Protein 4IOH (pdb70)

B-factor: mean 91.81, std 22.94, range [39.61, 155.41]

CATH classification: 3.30.56.110

Organism: Thermosynechococcus vestitus (strain NIES-2133 / IAM M-273 / BP-1) (NCBI:txid197221)

Solvent-accessible surface area: 7466 Å² total

InterPro domains:
  IPR018714 Protein of unknown function DUF2237 [PF09996] (6-119)
  IPR018714 Protein of unknown function DUF2237 [PTHR37466] (4-123)

Sequence (117 aa):
TTNVLGTPLECCCQNPLTGFYRDGFCRTGAGDVGAHVVCAQTAEFLTFTRSRGNDLSTPVPAYQFPGLKPGDRWCLCASRWREALEAGVAPPVILEATHASALEYVSLEDLKAHALG

Secondary structure (DSSP, 8-state):
---TTSSPP---PPSSP-STTSSSS----SS-SS-EEEEE--HHHHHHHHHHT----S-BTTTTB----TT--EEEESHHHHHHHHTT-PPPB-GGGS-GGGGGTS-HHHHHHTS--

Foldseek 3Di:
DDDPVPDHDADPDDPPAEDPVSRNAQDDDDPDPLSLFWWFADPVLCVVLVVVVHNQQPADCPVYGHGDDGRHIYRGRLVSQVVCLVVVRHTATAVVRGDPCSCVVPNVVSNVVRHDD

Structure (mmCIF, N/CA/C/O backbone):
data_4IOH
#
_entry.id   4IOH
#
_cell.length_a   87.768
_cell.length_b   87.768
_cell.length_c   76.080
_cell.angle_alpha   90.000
_cell.angle_beta   90.000
_cell.angle_gamma   120.000
#
_symmetry.space_group_name_H-M   'P 61 2 2'
#
loop_
_entity.id
_entity.type
_entity.pdbx_description
1 polymer 'Tll1086 protein'
2 water water
#
loop_
_atom_site.group_PDB
_atom_site.id
_atom_site.type_symbol
_atom_site.label_atom_id
_atom_site.label_alt_id
_atom_site.label_comp_id
_atom_site.label_asym_id
_atom_site.label_entity_id
_atom_site.label_seq_id
_atom_site.pdbx_PDB_ins_code
_atom_site.Cartn_x
_atom_site.Cartn_y
_atom_site.Cartn_z
_atom_site.occupancy
_atom_site.B_iso_or_equiv
_atom_site.auth_seq_id
_atom_site.auth_comp_id
_atom_site.auth_asym_id
_atom_site.auth_atom_id
_atom_site.pdbx_PDB_model_num
ATOM 9 N N . THR A 1 3 ? -2.219 -6.114 1.261 1.00 106.37 3 THR A N 1
ATOM 10 C CA . THR A 1 3 ? -3.661 -6.196 1.014 1.00 102.68 3 THR A CA 1
ATOM 11 C C . THR A 1 3 ? -4.008 -7.547 0.361 1.00 100.45 3 THR A C 1
ATOM 12 O O . THR A 1 3 ? -3.406 -7.915 -0.661 1.00 107.89 3 THR A O 1
ATOM 16 N N . THR A 1 4 ? -4.959 -8.284 0.948 1.00 81.38 4 THR A N 1
ATOM 17 C CA . THR A 1 4 ? -5.218 -9.663 0.515 1.00 62.87 4 THR A CA 1
ATOM 18 C C . THR A 1 4 ? -6.204 -9.702 -0.666 1.00 65.82 4 THR A C 1
ATOM 19 O O . THR A 1 4 ? -7.175 -8.944 -0.684 1.00 68.11 4 THR A O 1
ATOM 31 N N . ASN A 1 6 ? -8.233 -11.296 -4.471 1.00 78.11 6 ASN A N 1
ATOM 32 C CA . ASN A 1 6 ? -9.059 -12.333 -5.097 1.00 65.39 6 ASN A CA 1
ATOM 33 C C . ASN A 1 6 ? -8.587 -12.685 -6.504 1.00 66.69 6 ASN A C 1
ATOM 34 O O . ASN A 1 6 ? -7.584 -12.165 -6.971 1.00 74.08 6 ASN A O 1
ATOM 39 N N . VAL A 1 7 ? -9.293 -13.586 -7.1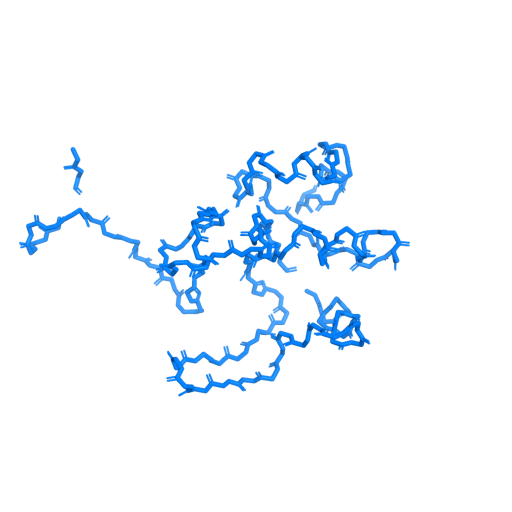75 1.00 72.89 7 VAL A N 1
ATOM 40 C CA . VAL A 1 7 ? -8.860 -14.027 -8.502 1.00 82.12 7 VAL A CA 1
ATOM 41 C C . VAL A 1 7 ? -8.763 -12.849 -9.476 1.00 90.34 7 VAL A C 1
ATOM 42 O O . VAL A 1 7 ? -7.866 -12.797 -10.323 1.00 100.41 7 VAL A O 1
ATOM 46 N N . LEU A 1 8 ? -9.662 -11.884 -9.299 1.00 93.05 8 LEU A N 1
ATOM 47 C CA . LEU A 1 8 ? -9.823 -10.767 -10.229 1.00 84.17 8 LEU A CA 1
ATOM 48 C C . LEU A 1 8 ? -8.724 -9.707 -10.113 1.00 92.29 8 LEU A C 1
ATOM 49 O O . LEU A 1 8 ? -8.524 -8.904 -11.029 1.00 108.61 8 LEU A O 1
ATOM 54 N N . GLY A 1 9 ? -8.014 -9.704 -8.991 1.00 85.46 9 GLY A N 1
ATOM 55 C CA . GLY A 1 9 ? -6.942 -8.753 -8.788 1.00 74.00 9 GLY A CA 1
ATOM 56 C C . GLY A 1 9 ? -7.346 -7.675 -7.797 1.00 79.32 9 GLY A C 1
ATOM 57 O O . GLY A 1 9 ? -6.565 -6.756 -7.535 1.00 87.96 9 GLY A O 1
ATOM 58 N N . THR A 1 10 ? -8.555 -7.786 -7.242 1.00 73.40 10 THR A N 1
ATOM 59 C CA . THR A 1 10 ? -9.057 -6.824 -6.258 1.00 73.30 10 THR A CA 1
ATOM 60 C C . THR A 1 10 ? -8.885 -7.346 -4.840 1.00 75.80 10 THR A C 1
ATOM 61 O O . THR A 1 10 ? -8.545 -8.524 -4.659 1.00 73.22 10 THR A O 1
ATOM 65 N N . PRO A 1 11 ? -9.085 -6.473 -3.825 1.00 76.74 11 PRO A N 1
ATOM 66 C CA . PRO A 1 11 ? -9.089 -7.003 -2.449 1.00 69.08 11 PRO A CA 1
ATOM 67 C C . PRO A 1 11 ? -10.223 -7.991 -2.232 1.00 69.93 11 PRO A C 1
ATOM 68 O O . PRO A 1 11 ? -11.359 -7.737 -2.611 1.00 60.56 11 PRO A O 1
ATOM 72 N N . LEU A 1 12 ? -9.873 -9.125 -1.638 1.00 74.09 12 LEU A N 1
ATOM 73 C CA . LEU A 1 12 ? -10.803 -10.182 -1.303 1.00 59.39 12 LEU A CA 1
ATOM 74 C C . LEU A 1 12 ? -11.997 -9.636 -0.526 1.00 56.18 12 LEU A C 1
ATOM 75 O O . LEU A 1 12 ? -11.835 -8.914 0.458 1.00 69.22 12 LEU A O 1
ATOM 80 N N . GLU A 1 13 ? -13.204 -9.975 -0.966 1.00 51.83 13 GLU A N 1
ATOM 81 C CA . GLU A 1 13 ? -14.378 -9.495 -0.255 1.00 50.45 13 GLU A CA 1
ATOM 82 C C . GLU A 1 13 ? -14.939 -10.556 0.679 1.00 58.65 13 GLU A C 1
ATOM 83 O O . GLU A 1 13 ? -14.401 -11.654 0.785 1.00 61.79 13 GLU A O 1
ATOM 89 N N . CYS A 1 14 ? -16.038 -10.219 1.346 1.00 65.69 14 CYS A N 1
ATOM 90 C CA . CYS A 1 14 ? -16.676 -11.159 2.243 1.00 55.69 14 CYS A CA 1
ATOM 91 C C . CYS A 1 14 ? -17.206 -12.350 1.461 1.00 58.53 14 CYS A C 1
ATOM 92 O O . CYS A 1 14 ? -17.637 -12.212 0.311 1.00 61.02 14 CYS A O 1
ATOM 95 N N . CYS A 1 15 ? -17.167 -13.530 2.059 1.00 59.67 15 CYS A N 1
ATOM 96 C CA . CYS A 1 15 ? -17.970 -14.599 1.514 1.00 69.51 15 CYS A CA 1
ATOM 97 C C . CYS A 1 15 ? -19.197 -14.606 2.404 1.00 71.58 15 CYS A C 1
ATOM 98 O O . CYS A 1 15 ? -19.363 -15.486 3.225 1.00 67.06 15 CYS A O 1
ATOM 101 N N . CYS A 1 16 ? -20.049 -13.601 2.238 1.00 72.40 16 CYS A N 1
ATOM 102 C CA . CYS A 1 16 ? -21.151 -13.352 3.157 1.00 66.01 16 CYS A CA 1
ATOM 103 C C . CYS A 1 16 ? -22.403 -14.079 2.745 1.00 72.34 16 CYS A C 1
ATOM 104 O O . CYS A 1 16 ? -22.561 -14.448 1.567 1.00 84.28 16 CYS A O 1
ATOM 107 N N . GLN A 1 17 ? -23.308 -14.265 3.708 1.00 72.01 17 GLN A N 1
ATOM 108 C CA . GLN A 1 17 ? -24.641 -14.765 3.390 1.00 79.29 17 GLN A CA 1
ATOM 109 C C . GLN A 1 17 ? -25.623 -13.627 3.131 1.00 79.90 17 GLN A C 1
ATOM 110 O O . GLN A 1 17 ? -25.489 -12.518 3.683 1.00 71.34 17 GLN A O 1
ATOM 116 N N . ASN A 1 18 ? -26.613 -13.899 2.288 1.00 96.81 18 ASN A N 1
ATOM 117 C CA . ASN A 1 18 ? -27.773 -13.017 2.217 1.00 100.54 18 ASN A CA 1
ATOM 118 C C . ASN A 1 18 ? -28.620 -13.203 3.462 1.00 93.05 18 ASN A C 1
ATOM 119 O O . ASN A 1 18 ? -28.966 -14.335 3.811 1.00 98.22 18 ASN A O 1
ATOM 124 N N . PRO A 1 19 ? -29.009 -12.098 4.112 1.00 87.90 19 PRO A N 1
ATOM 125 C CA . PRO A 1 19 ? -28.904 -10.695 3.683 1.00 83.60 19 PRO A CA 1
ATOM 126 C C . PRO A 1 19 ? -27.522 -10.083 3.918 1.00 77.84 19 PRO A C 1
ATOM 127 O O . PRO A 1 19 ? -26.857 -10.417 4.894 1.00 83.45 19 PRO A O 1
ATOM 131 N N . LEU A 1 20 ? -27.108 -9.182 3.031 1.00 81.84 20 LEU A N 1
ATOM 132 C CA . LEU A 1 20 ? -25.788 -8.584 3.116 1.00 64.02 20 LEU A CA 1
ATOM 133 C C . LEU A 1 20 ? -25.819 -7.337 3.969 1.00 56.93 20 LEU A C 1
ATOM 134 O O . LEU A 1 20 ? -26.768 -6.562 3.932 1.00 64.62 20 LEU A O 1
ATOM 139 N N . THR A 1 21 ? -24.762 -7.112 4.732 1.00 55.72 21 THR A N 1
ATOM 140 C CA . THR A 1 21 ? -24.872 -6.135 5.803 1.00 61.86 21 THR A CA 1
ATOM 141 C C . THR A 1 21 ? -23.947 -4.934 5.636 1.00 57.18 21 THR A C 1
ATOM 142 O O . THR A 1 21 ? -23.068 -4.911 4.783 1.00 51.70 21 THR A O 1
ATOM 146 N N . GLY A 1 22 ? -24.161 -3.941 6.483 1.00 61.16 22 GLY A N 1
ATOM 147 C CA . GLY A 1 22 ? -23.420 -2.709 6.427 1.00 46.85 22 GLY A CA 1
ATOM 148 C C . GLY A 1 22 ? -24.046 -1.758 5.415 1.00 60.25 22 GLY A C 1
ATOM 149 O O . GLY A 1 22 ? -24.506 -2.183 4.347 1.00 58.50 22 GLY A O 1
ATOM 150 N N . PHE A 1 23 ? -24.050 -0.471 5.767 1.00 52.00 23 PHE A N 1
ATOM 151 C CA . PHE A 1 23 ? -24.463 0.600 4.867 1.00 46.67 23 PHE A CA 1
ATOM 152 C C . PHE A 1 23 ? -23.755 0.575 3.486 1.00 61.21 23 PHE A C 1
ATOM 153 O O . PHE A 1 23 ? -24.302 1.099 2.511 1.00 67.02 23 PHE A O 1
ATOM 161 N N . TYR A 1 24 ? -22.553 -0.021 3.397 1.00 53.82 24 TYR A N 1
ATOM 162 C CA . TYR A 1 24 ? -21.769 -0.019 2.141 1.00 53.17 24 TYR A CA 1
ATOM 163 C C . TYR A 1 24 ? -21.667 -1.409 1.635 1.00 55.78 24 TYR A C 1
ATOM 164 O O . TYR A 1 24 ? -20.848 -1.720 0.759 1.00 59.28 24 TYR A O 1
ATOM 173 N N . ARG A 1 25 ? -22.505 -2.257 2.231 1.00 53.91 25 ARG A N 1
ATOM 174 C CA . ARG A 1 25 ? -22.723 -3.624 1.771 1.00 48.97 25 ARG A CA 1
ATOM 175 C C . ARG A 1 25 ? -21.421 -4.388 1.645 1.00 65.54 25 ARG A C 1
ATOM 176 O O . ARG A 1 25 ? -21.251 -5.220 0.761 1.00 59.85 25 ARG A O 1
ATOM 184 N N . ASP A 1 26 ? -20.507 -4.123 2.568 1.00 59.33 26 ASP A N 1
ATOM 185 C CA . ASP A 1 26 ? -19.284 -4.898 2.627 1.00 50.66 26 ASP A CA 1
ATOM 186 C C . ASP A 1 26 ? -19.299 -5.879 3.821 1.00 62.81 26 ASP A C 1
ATOM 187 O O . ASP A 1 26 ? -18.354 -6.665 4.013 1.00 52.17 26 ASP A O 1
ATOM 192 N N . GLY A 1 27 ? -20.365 -5.849 4.618 1.00 53.64 27 GLY A N 1
ATOM 193 C CA . GLY A 1 27 ? -20.465 -6.798 5.711 1.00 49.51 27 GLY A CA 1
ATOM 194 C C . GLY A 1 27 ? -20.148 -6.184 7.059 1.00 52.55 27 GLY A C 1
ATOM 195 O O . GLY A 1 27 ? -20.058 -6.873 8.056 1.00 50.40 27 GLY A O 1
ATOM 196 N N . PHE A 1 28 ? -19.986 -4.874 7.091 1.00 44.05 28 PHE A N 1
ATOM 197 C CA . PHE A 1 28 ? -19.433 -4.242 8.275 1.00 53.34 28 PHE A CA 1
ATOM 198 C C . PHE A 1 28 ? -20.231 -3.022 8.716 1.00 56.58 28 PHE A C 1
ATOM 199 O O . PHE A 1 28 ? -20.579 -2.162 7.921 1.00 58.82 28 PHE A O 1
ATOM 207 N N . CYS A 1 29 ? -20.481 -2.917 10.007 1.00 59.51 29 CYS A N 1
ATOM 208 C CA . CYS A 1 29 ? -21.186 -1.752 10.524 1.00 57.86 29 CYS A CA 1
ATOM 209 C C . CYS A 1 29 ? -20.257 -0.591 10.595 1.00 63.89 29 CYS A C 1
ATOM 210 O O . CYS A 1 29 ? -20.182 0.093 11.614 1.00 75.26 29 CYS A O 1
ATOM 213 N N . ARG A 1 30 ? -19.547 -0.348 9.508 1.00 62.62 30 ARG A N 1
ATOM 214 C CA . ARG A 1 30 ? -18.679 0.809 9.492 1.00 64.68 30 ARG A CA 1
ATOM 215 C C . ARG A 1 30 ? -19.469 1.962 8.940 1.00 71.20 30 ARG A C 1
ATOM 216 O O . ARG A 1 30 ? -20.461 1.786 8.220 1.00 78.54 30 ARG A O 1
ATOM 224 N N . THR A 1 31 ? -19.037 3.153 9.297 1.00 75.10 31 THR A N 1
ATOM 225 C CA . THR A 1 31 ? -19.760 4.321 8.884 1.00 75.14 31 THR A CA 1
ATOM 226 C C . THR A 1 31 ? -18.854 5.074 7.913 1.00 65.13 31 THR A C 1
ATOM 227 O O . THR A 1 31 ? -17.803 4.563 7.503 1.00 63.72 31 THR A O 1
ATOM 231 N N . GLY A 1 32 ? -19.273 6.263 7.508 1.00 62.04 32 GLY A N 1
ATOM 232 C CA . GLY A 1 32 ? -18.536 6.986 6.502 1.00 58.59 32 GLY A CA 1
ATOM 233 C C . GLY A 1 32 ? -19.309 8.190 6.033 1.00 78.16 32 GLY A C 1
ATOM 234 O O . GLY A 1 32 ? -20.115 8.748 6.784 1.00 78.94 32 GLY A O 1
ATOM 235 N N . ALA A 1 33 ? -19.069 8.575 4.782 1.00 80.46 33 ALA A N 1
ATOM 236 C CA . ALA A 1 33 ? -19.509 9.863 4.273 1.00 73.59 33 ALA A CA 1
ATOM 237 C C . ALA A 1 33 ? -20.983 9.892 3.929 1.00 76.76 33 ALA A C 1
ATOM 238 O O . ALA A 1 33 ? -21.714 10.763 4.395 1.00 91.47 33 ALA A O 1
ATOM 240 N N . GLY A 1 34 ? -21.414 8.967 3.088 1.00 78.44 34 GLY A N 1
ATOM 241 C CA . GLY A 1 34 ? -22.788 8.968 2.625 1.00 92.27 34 GLY A 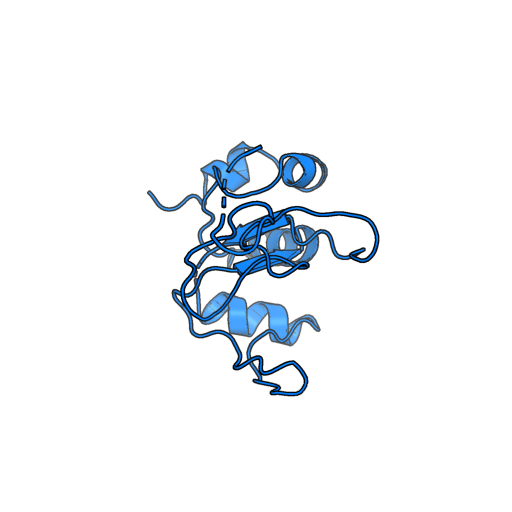CA 1
ATOM 242 C C . GLY A 1 34 ? -23.797 8.896 3.763 1.00 113.66 34 GLY A C 1
ATOM 243 O O . GLY A 1 34 ? -24.721 9.709 3.863 1.00 125.93 34 GLY A O 1
ATOM 244 N N . ASP A 1 35 ? -23.594 7.923 4.639 1.00 113.60 35 ASP A N 1
ATOM 245 C CA . ASP A 1 35 ? -24.459 7.705 5.777 1.00 106.50 35 ASP A CA 1
ATOM 246 C C . ASP A 1 35 ? -24.448 8.917 6.692 1.00 110.61 35 ASP A C 1
ATOM 247 O O . ASP A 1 35 ? -23.397 9.512 6.931 1.00 117.56 35 ASP A O 1
ATOM 252 N N . VAL A 1 36 ? -25.622 9.307 7.176 1.00 108.57 36 VAL A N 1
ATOM 253 C CA . VAL A 1 36 ? -25.674 10.286 8.248 1.00 105.21 36 VAL A CA 1
ATOM 254 C C . VAL A 1 36 ? -26.412 9.664 9.422 1.00 109.67 36 VAL A C 1
ATOM 255 O O . VAL A 1 36 ? -26.438 10.215 10.521 1.00 115.74 36 VAL A O 1
ATOM 259 N N . GLY A 1 37 ? -26.985 8.488 9.184 1.00 106.35 37 GLY A N 1
ATOM 260 C CA . GLY A 1 37 ? -27.697 7.765 10.221 1.00 105.65 37 GLY A CA 1
ATOM 261 C C . GLY A 1 37 ? -26.807 7.125 11.269 1.00 100.79 37 GLY A C 1
ATOM 262 O O . GLY A 1 37 ? -27.277 6.800 12.362 1.00 109.16 37 GLY A O 1
ATOM 263 N N . ALA A 1 38 ? -25.526 6.959 10.942 1.00 95.62 38 ALA A N 1
ATOM 264 C CA . ALA A 1 38 ? -24.581 6.202 11.778 1.00 92.03 38 ALA A CA 1
ATOM 265 C C . ALA A 1 38 ? -25.087 4.791 12.121 1.00 80.17 38 ALA A C 1
ATOM 266 O O . ALA A 1 38 ? -25.421 4.489 13.261 1.00 77.28 38 ALA A O 1
ATOM 268 N N . HIS A 1 39 ? -25.150 3.937 11.108 1.00 84.19 39 HIS A N 1
ATOM 269 C CA . HIS A 1 39 ? -25.502 2.541 11.279 1.00 68.23 39 HIS A CA 1
ATOM 270 C C . HIS A 1 39 ? -24.246 1.809 11.761 1.00 66.71 39 HIS A C 1
ATOM 271 O O . HIS A 1 39 ? -23.574 1.093 10.995 1.00 64.98 39 HIS A O 1
ATOM 278 N N . VAL A 1 40 ? -23.930 2.006 13.036 1.00 72.51 40 VAL A N 1
ATOM 279 C CA . VAL A 1 40 ? -22.721 1.454 13.623 1.00 73.75 40 VAL A CA 1
ATOM 280 C C . VAL A 1 40 ? -22.967 0.362 14.672 1.00 77.19 40 VAL A C 1
ATOM 281 O O . VAL A 1 40 ? -22.003 -0.102 15.286 1.00 68.14 40 VAL A O 1
ATOM 285 N N . VAL A 1 41 ? -24.226 -0.053 14.860 1.00 78.64 41 VAL A N 1
ATOM 286 C CA . VAL A 1 41 ? -24.578 -1.071 15.855 1.00 76.04 41 VAL A CA 1
ATOM 287 C C . VAL A 1 41 ? -24.963 -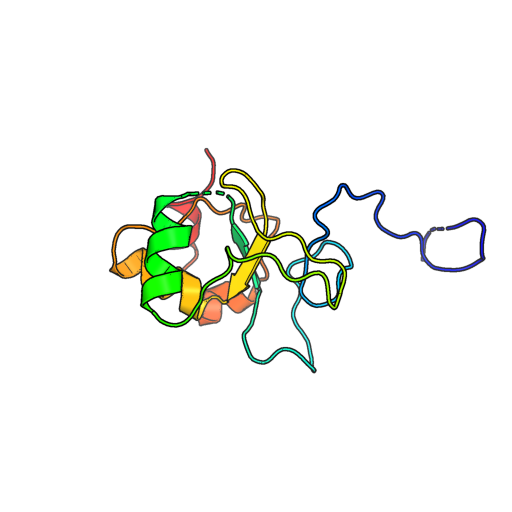2.414 15.234 1.00 68.34 41 VAL A C 1
ATOM 288 O O . VAL A 1 41 ? -26.043 -2.539 14.625 1.00 64.58 41 VAL A O 1
ATOM 292 N N . CYS A 1 42 ? -24.122 -3.436 15.403 1.00 64.39 42 CYS A N 1
ATOM 293 C CA . CYS A 1 42 ? -24.525 -4.759 14.900 1.00 72.59 42 CYS A CA 1
ATOM 294 C C . CYS A 1 42 ? -25.489 -5.489 15.851 1.00 80.67 42 CYS A C 1
ATOM 295 O O . CYS A 1 42 ? -25.074 -6.072 16.877 1.00 72.91 42 CYS A O 1
ATOM 298 N N . ALA A 1 43 ? -26.774 -5.466 15.508 1.00 79.06 43 ALA A N 1
ATOM 299 C CA . ALA A 1 43 ? -27.781 -6.055 16.381 1.00 76.64 43 ALA A CA 1
ATOM 300 C C . ALA A 1 43 ? -28.388 -7.276 15.734 1.00 72.98 43 ALA A C 1
ATOM 301 O O . ALA A 1 43 ? -28.256 -7.469 14.523 1.00 65.54 43 ALA A O 1
ATOM 303 N N . GLN A 1 44 ? -29.029 -8.116 16.543 1.00 82.61 44 GLN A N 1
ATOM 304 C CA . GLN A 1 44 ? -29.801 -9.228 16.008 1.00 83.00 44 GLN A CA 1
ATOM 305 C C . GLN A 1 44 ? -31.284 -8.873 16.076 1.00 86.25 44 GLN A C 1
ATOM 306 O O . GLN A 1 44 ? -31.784 -8.367 17.093 1.00 99.76 44 GLN A O 1
ATOM 320 N N . THR A 1 46 ? -35.066 -8.668 16.627 1.00 117.09 46 THR A N 1
ATOM 321 C CA . THR A 1 46 ? -36.202 -9.205 17.392 1.00 114.89 46 THR A CA 1
ATOM 322 C C . THR A 1 46 ? -37.504 -8.549 16.912 1.00 112.65 46 THR A C 1
ATOM 323 O O . THR A 1 46 ? -37.542 -7.339 16.660 1.00 105.84 46 THR A O 1
ATOM 327 N N . ALA A 1 47 ? -38.561 -9.354 16.789 1.00 116.11 47 ALA A N 1
ATOM 328 C CA . ALA A 1 47 ? -39.834 -8.899 16.222 1.00 111.22 47 ALA A CA 1
ATOM 329 C C . ALA A 1 47 ? -40.400 -7.696 16.949 1.00 109.14 47 ALA A C 1
ATOM 330 O O . ALA A 1 47 ? -41.059 -6.860 16.347 1.00 113.50 47 ALA A O 1
ATOM 332 N N . GLU A 1 48 ? -40.144 -7.616 18.246 1.00 103.10 48 GLU A N 1
ATOM 333 C CA . GLU A 1 48 ? -40.584 -6.476 19.041 1.00 113.30 48 GLU A CA 1
ATOM 334 C C . GLU A 1 48 ? -39.945 -5.174 18.561 1.00 117.10 48 GLU A C 1
ATOM 335 O O . GLU A 1 48 ? -40.634 -4.158 18.330 1.00 94.76 48 GLU A O 1
ATOM 341 N N . PHE A 1 49 ? -38.621 -5.218 18.412 1.00 110.99 49 PHE A N 1
ATOM 342 C CA . PHE A 1 49 ? -37.867 -4.069 17.940 1.00 106.51 49 PHE A CA 1
ATOM 343 C C . PHE A 1 49 ? -38.251 -3.696 16.516 1.00 105.01 49 PHE A C 1
ATOM 344 O O . PHE A 1 49 ? -38.325 -2.512 16.176 1.00 109.32 49 PHE A O 1
ATOM 352 N N . LEU A 1 50 ? -38.458 -4.709 15.680 1.00 95.22 50 LEU A N 1
ATOM 353 C CA . LEU A 1 50 ? -38.912 -4.482 14.321 1.00 90.58 50 LEU A CA 1
ATOM 354 C C . LEU A 1 50 ? -40.171 -3.639 14.393 1.00 104.00 50 LEU A C 1
ATOM 355 O O . LEU A 1 50 ? -40.321 -2.619 13.709 1.00 116.41 50 LEU A O 1
ATOM 360 N N . THR A 1 51 ? -41.051 -4.068 15.285 1.00 101.95 51 THR A N 1
ATOM 361 C CA . THR A 1 51 ? -42.331 -3.446 15.500 1.00 102.11 51 THR A CA 1
ATOM 362 C C . THR A 1 51 ? -42.154 -2.074 16.142 1.00 104.85 51 THR A C 1
ATOM 363 O O . THR A 1 51 ? -42.696 -1.082 15.643 1.00 99.80 51 THR A O 1
ATOM 367 N N . PHE A 1 52 ? -41.372 -2.012 17.218 1.00 98.65 52 PHE A N 1
ATOM 368 C CA . PHE A 1 52 ? -41.084 -0.738 17.892 1.00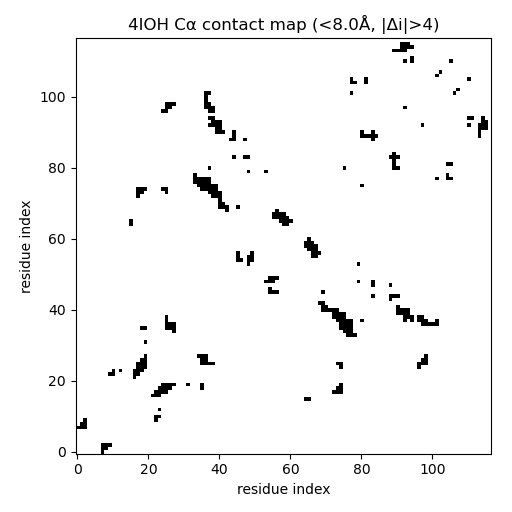 100.43 52 PHE A CA 1
ATOM 369 C C . PHE A 1 52 ? -40.552 0.401 16.967 1.00 110.28 52 PHE A C 1
ATOM 370 O O . PHE A 1 52 ? -41.142 1.480 16.915 1.00 118.14 52 PHE A O 1
ATOM 378 N N . THR A 1 53 ? -39.460 0.171 16.237 1.00 95.06 53 THR A N 1
ATOM 379 C CA . THR A 1 53 ? -38.889 1.226 15.374 1.00 96.61 53 THR A CA 1
ATOM 380 C C . THR A 1 53 ? -39.759 1.616 14.182 1.00 104.63 53 THR A C 1
ATOM 381 O O . THR A 1 53 ? -39.697 2.757 13.728 1.00 96.79 53 THR A O 1
ATOM 385 N N . ARG A 1 54 ? -40.534 0.670 13.658 1.00 108.68 54 ARG A N 1
ATOM 386 C CA . ARG A 1 54 ? -41.472 0.973 12.585 1.00 109.38 54 ARG A CA 1
ATOM 387 C C . ARG A 1 54 ? -42.393 2.119 13.019 1.00 113.47 54 ARG A C 1
ATOM 388 O O . ARG A 1 54 ? -42.608 3.087 12.276 1.00 97.40 54 ARG A O 1
ATOM 396 N N . SER A 1 55 ? -42.894 1.997 14.246 1.00 110.88 55 SER A N 1
ATOM 397 C CA . SER A 1 55 ? -43.767 2.979 14.864 1.00 123.60 55 SER A CA 1
ATOM 398 C C . SER A 1 55 ? -43.115 4.352 15.009 1.00 128.77 55 SER A C 1
ATOM 399 O O . SER A 1 55 ? -43.805 5.377 15.077 1.00 131.70 55 SER A O 1
ATOM 402 N N . ARG A 1 56 ? -41.789 4.369 15.083 1.00 115.67 56 ARG A N 1
ATOM 403 C CA . ARG A 1 56 ? -41.067 5.606 15.351 1.00 117.10 56 ARG A CA 1
ATOM 404 C C . ARG A 1 56 ? -40.725 6.330 14.053 1.00 116.36 56 ARG A C 1
ATOM 405 O O . ARG A 1 56 ? -40.309 7.488 14.076 1.00 120.87 56 ARG A O 1
ATOM 413 N N . GLY A 1 57 ? -40.919 5.646 12.926 1.00 118.00 57 GLY A N 1
ATOM 414 C CA . GLY A 1 57 ? -40.624 6.197 11.609 1.00 91.42 57 GLY A CA 1
ATOM 415 C C . GLY A 1 57 ? -39.514 5.435 10.895 1.00 105.67 57 GLY A C 1
ATOM 416 O O . GLY A 1 57 ? -38.935 5.924 9.917 1.00 100.42 57 GLY A O 1
ATOM 417 N N . ASN A 1 58 ? -39.249 4.220 11.375 1.00 102.87 58 ASN A N 1
ATOM 418 C CA . ASN A 1 58 ? -38.050 3.468 11.036 1.00 99.72 58 ASN A CA 1
ATOM 419 C C . ASN A 1 58 ? -38.404 2.007 10.712 1.00 103.05 58 ASN A C 1
ATOM 420 O O . ASN A 1 58 ? -37.859 1.071 11.305 1.00 104.08 58 ASN A O 1
ATOM 425 N N . ASP A 1 59 ? -39.334 1.814 9.779 1.00 101.30 59 ASP A N 1
ATOM 426 C CA . ASP A 1 59 ? -39.712 0.466 9.344 1.00 99.45 59 ASP A CA 1
ATOM 427 C C . ASP A 1 59 ? -38.576 -0.214 8.575 1.00 105.33 59 ASP A C 1
ATOM 428 O O . ASP A 1 59 ? -38.240 0.198 7.469 1.00 118.14 59 ASP A O 1
ATOM 433 N N . LEU A 1 60 ? -37.973 -1.242 9.170 1.00 102.81 60 LEU A N 1
ATOM 434 C CA . LEU A 1 60 ? -36.924 -2.022 8.493 1.00 98.22 60 LEU A CA 1
ATOM 435 C C . LEU A 1 60 ? -37.456 -3.383 8.067 1.00 97.76 60 LEU A C 1
ATOM 436 O O . LEU A 1 60 ? -36.695 -4.335 7.865 1.00 86.94 60 LEU A O 1
ATOM 441 N N . SER A 1 61 ? -38.774 -3.474 7.940 1.00 112.74 61 SER A N 1
ATOM 442 C CA . SER A 1 61 ? -39.425 -4.772 7.823 1.00 122.22 61 SER A CA 1
ATOM 443 C C . SER A 1 61 ? -39.960 -5.004 6.437 1.00 113.73 61 SER A C 1
ATOM 444 O O . SER A 1 61 ? -39.806 -6.096 5.876 1.00 97.81 61 SER A O 1
ATOM 447 N N . THR A 1 62 ? -40.577 -3.965 5.888 1.00 120.70 62 THR A N 1
ATOM 448 C CA . THR A 1 62 ? -41.189 -4.054 4.570 1.00 124.14 62 THR A CA 1
ATOM 449 C C . THR A 1 62 ? -40.115 -4.185 3.475 1.00 115.91 62 THR A C 1
ATOM 450 O O . THR A 1 62 ? -39.294 -3.275 3.284 1.00 93.38 62 THR A O 1
ATOM 454 N N . PRO A 1 63 ? -40.116 -5.327 2.758 1.00 120.93 63 PRO A N 1
ATOM 455 C CA . PRO A 1 63 ? -39.124 -5.609 1.716 1.00 114.19 63 PRO A CA 1
ATOM 456 C C . PRO A 1 63 ? -39.148 -4.516 0.662 1.00 109.15 63 PRO A C 1
ATOM 457 O O . PRO A 1 63 ? -40.109 -3.749 0.620 1.00 98.75 63 PRO A O 1
ATOM 461 N N . VAL A 1 64 ? -38.098 -4.430 -0.149 1.00 108.57 64 VAL A N 1
ATOM 462 C CA . VAL A 1 64 ? -38.056 -3.510 -1.283 1.00 118.94 64 VAL A CA 1
ATOM 463 C C . VAL A 1 64 ? -36.947 -3.911 -2.256 1.00 122.56 64 VAL A C 1
ATOM 464 O O . VAL A 1 64 ? -35.775 -3.579 -2.052 1.00 111.92 64 VAL A O 1
ATOM 468 N N . PRO A 1 65 ? -37.312 -4.658 -3.312 1.00 129.65 65 PRO A N 1
ATOM 469 C CA . PRO A 1 65 ? -36.272 -5.059 -4.264 1.00 131.27 65 PRO A CA 1
ATOM 470 C C . PRO A 1 65 ? -35.867 -3.981 -5.279 1.00 140.61 65 PRO A C 1
ATOM 471 O O . PRO A 1 65 ? -35.715 -4.301 -6.460 1.00 148.58 65 PRO A O 1
ATOM 475 N N . ALA A 1 66 ? -35.698 -2.736 -4.835 1.00 133.71 66 ALA A N 1
ATOM 476 C CA . ALA A 1 66 ? -35.091 -1.721 -5.693 1.00 113.41 66 ALA A CA 1
ATOM 477 C C . ALA A 1 66 ? -33.638 -2.120 -5.795 1.00 112.64 66 ALA A C 1
ATOM 478 O O . ALA A 1 66 ? -33.088 -2.287 -6.884 1.00 110.14 66 ALA A O 1
ATOM 480 N N . TYR A 1 67 ? -33.043 -2.292 -4.618 1.00 112.94 67 TYR A N 1
ATOM 481 C CA . TYR A 1 67 ? -31.680 -2.769 -4.437 1.00 108.64 67 TYR A CA 1
ATOM 482 C C . TYR A 1 67 ? -31.601 -4.292 -4.452 1.00 108.65 67 TYR A C 1
ATOM 483 O O . TYR A 1 67 ? -30.517 -4.862 -4.328 1.00 102.00 67 TYR A O 1
ATOM 492 N N . GLN A 1 68 ? -32.748 -4.944 -4.615 1.00 120.49 68 GLN A N 1
ATOM 493 C CA . GLN A 1 68 ? -32.920 -6.326 -4.174 1.00 123.96 68 GLN A CA 1
ATOM 494 C C . GLN A 1 68 ? -32.624 -6.402 -2.682 1.00 119.30 68 GLN A C 1
ATOM 495 O O . GLN A 1 68 ? -31.607 -6.944 -2.245 1.00 118.49 68 GLN A O 1
ATOM 501 N N . PHE A 1 69 ? -33.525 -5.824 -1.907 1.00 119.55 69 PHE A N 1
ATOM 502 C CA . PHE A 1 69 ? -33.449 -5.907 -0.473 1.00 114.85 69 PHE A CA 1
ATOM 503 C C . PHE A 1 69 ? -34.752 -6.480 0.078 1.00 115.97 69 PHE A C 1
ATOM 504 O O . PHE A 1 69 ? -35.697 -5.742 0.341 1.00 120.52 69 PHE A O 1
ATOM 512 N N . PRO A 1 70 ? -34.814 -7.810 0.228 1.00 117.92 70 PRO A N 1
ATOM 513 C CA . PRO A 1 70 ? -35.875 -8.408 1.046 1.00 119.36 70 PRO A CA 1
ATOM 514 C C . PRO A 1 70 ? -35.674 -7.910 2.476 1.00 112.89 70 PRO A C 1
ATOM 515 O O . PRO A 1 70 ? -34.528 -7.856 2.910 1.00 123.12 70 PRO A O 1
ATOM 519 N N . GLY A 1 71 ? -36.735 -7.523 3.178 1.00 100.53 71 GLY A N 1
ATOM 520 C CA . GLY A 1 71 ? -36.608 -6.948 4.510 1.00 86.50 71 GLY A CA 1
ATOM 521 C C . GLY A 1 71 ? -36.038 -7.903 5.548 1.00 97.27 71 GLY A C 1
ATOM 522 O O . GLY A 1 71 ? -35.499 -8.957 5.210 1.00 105.42 71 GLY A O 1
ATOM 523 N N . LEU A 1 72 ? -36.179 -7.556 6.823 1.00 101.05 72 LEU A N 1
ATOM 524 C CA . LEU A 1 72 ? -35.467 -8.283 7.873 1.00 108.48 72 LEU A CA 1
ATOM 525 C C . LEU A 1 72 ? -36.314 -9.183 8.768 1.00 122.06 72 LEU A C 1
ATOM 526 O O . LEU A 1 72 ? -37.150 -8.688 9.528 1.00 127.57 72 LEU A O 1
ATOM 531 N N . LYS A 1 73 ? -36.080 -10.495 8.698 1.00 127.22 73 LYS A N 1
ATOM 532 C CA . LYS A 1 73 ? -36.683 -11.424 9.659 1.00 123.53 73 LYS A CA 1
ATOM 533 C C . LYS A 1 73 ? -36.041 -11.192 11.031 1.00 115.95 73 LYS A C 1
ATOM 534 O O . LYS A 1 73 ? -34.895 -10.732 11.109 1.00 11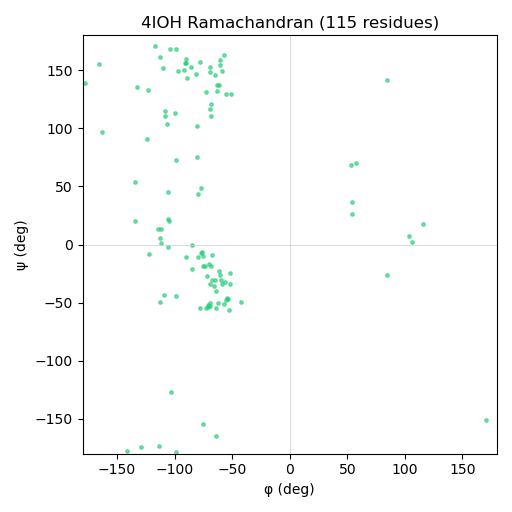0.76 73 LYS A O 1
ATOM 540 N N . PRO A 1 74 ? -36.777 -11.489 12.122 1.00 117.99 74 PRO A N 1
ATOM 541 C CA . PRO A 1 74 ? -36.074 -11.506 13.408 1.00 117.76 74 PRO A CA 1
ATOM 542 C C . PRO A 1 74 ? -34.953 -12.551 13.402 1.00 114.38 74 PRO A C 1
ATOM 543 O O . PRO A 1 74 ? -34.966 -13.479 12.570 1.00 120.20 74 PRO A O 1
ATOM 547 N N . GLY A 1 75 ? -33.984 -12.387 14.298 1.00 99.29 75 GLY A N 1
ATOM 548 C CA . GLY A 1 75 ? -32.847 -13.289 14.321 1.00 104.92 75 GLY A CA 1
ATOM 549 C C . GLY A 1 75 ? -31.743 -12.906 13.336 1.00 107.35 75 GLY A C 1
ATOM 550 O O . GLY A 1 75 ? -30.575 -13.241 13.543 1.00 96.99 75 GLY A O 1
ATOM 551 N N . ASP A 1 76 ? -32.109 -12.215 12.260 1.00 100.19 76 ASP A N 1
ATOM 552 C CA . ASP A 1 76 ? -31.129 -11.690 11.319 1.00 94.20 76 ASP A CA 1
ATOM 553 C C . ASP A 1 76 ? -30.311 -10.557 11.941 1.00 83.69 76 ASP A C 1
ATOM 554 O O . ASP A 1 76 ? -30.806 -9.834 12.800 1.00 88.30 76 ASP A O 1
ATOM 559 N N . ARG A 1 77 ? -29.047 -10.429 11.525 1.00 82.11 77 ARG A N 1
ATOM 560 C CA . ARG A 1 77 ? -28.151 -9.359 12.013 1.00 80.09 77 ARG A CA 1
ATOM 561 C C . ARG A 1 77 ? -28.252 -8.106 11.108 1.00 66.81 77 ARG A C 1
ATOM 562 O O . ARG A 1 77 ? -28.634 -8.201 9.921 1.00 64.53 77 ARG A O 1
ATOM 570 N N . TRP A 1 78 ? -27.917 -6.933 11.648 1.00 56.40 78 TRP A N 1
ATOM 571 C CA . TRP A 1 78 ? -28.051 -5.721 10.840 1.00 61.43 78 TRP A CA 1
ATOM 572 C C . TRP A 1 78 ? -27.328 -4.511 11.443 1.00 59.08 78 TRP A C 1
ATOM 573 O O . TRP A 1 78 ? -27.094 -4.426 12.679 1.00 61.63 78 TRP A O 1
ATOM 584 N N . CYS A 1 79 ? -26.967 -3.562 10.585 1.00 49.83 79 CYS A N 1
ATOM 585 C CA . CYS A 1 79 ? -26.331 -2.375 11.117 1.00 51.48 79 CYS A CA 1
ATOM 586 C C . CYS A 1 79 ? -27.359 -1.258 11.222 1.00 68.63 79 CYS A C 1
ATOM 587 O O . CYS A 1 79 ? -27.875 -0.759 10.219 1.00 77.64 79 CYS A O 1
ATOM 590 N N . LEU A 1 80 ? -27.654 -0.897 12.463 1.00 59.77 80 LEU A N 1
ATOM 591 C CA . LEU A 1 80 ? -28.741 -0.002 12.790 1.00 78.42 80 LEU A CA 1
ATOM 592 C C . LEU A 1 80 ? -28.166 1.297 13.261 1.00 85.29 80 LEU A C 1
ATOM 593 O O . LEU A 1 80 ? -27.077 1.314 13.841 1.00 81.75 80 LEU A O 1
ATOM 598 N N . CYS A 1 81 ? -28.904 2.385 13.065 1.00 86.65 81 CYS A N 1
ATOM 599 C CA . CYS A 1 81 ? -28.486 3.651 13.647 1.00 86.10 81 CYS A CA 1
ATOM 600 C C . CYS A 1 81 ? -28.397 3.497 15.153 1.00 78.68 81 CYS A C 1
ATOM 601 O O . CYS A 1 81 ? -29.099 2.682 15.767 1.00 79.99 81 CYS A O 1
ATOM 604 N N . ALA A 1 82 ? -27.485 4.263 15.731 1.00 71.93 82 ALA A N 1
ATOM 605 C CA . ALA A 1 82 ? -27.264 4.218 17.153 1.00 84.56 82 ALA A CA 1
ATOM 606 C C . ALA A 1 82 ? -28.497 4.818 17.788 1.00 92.94 82 ALA A C 1
ATOM 607 O O . ALA A 1 82 ? -29.126 4.196 18.644 1.00 103.83 82 ALA A O 1
ATOM 609 N N . SER A 1 83 ? -28.841 6.022 17.332 1.00 93.75 83 SER A N 1
ATOM 610 C CA . SER A 1 83 ? -30.037 6.730 17.771 1.00 90.61 83 SER A CA 1
ATOM 611 C C . SER A 1 83 ? -31.302 5.877 17.649 1.00 86.30 83 SER A C 1
ATOM 612 O O . SER A 1 83 ? -32.189 5.974 18.484 1.00 97.86 83 SER A O 1
ATOM 615 N N . ARG A 1 84 ? -31.375 5.024 16.633 1.00 83.50 84 ARG A N 1
ATOM 616 C CA . ARG A 1 84 ? -32.534 4.154 16.460 1.00 83.55 84 ARG A CA 1
ATOM 617 C C . ARG A 1 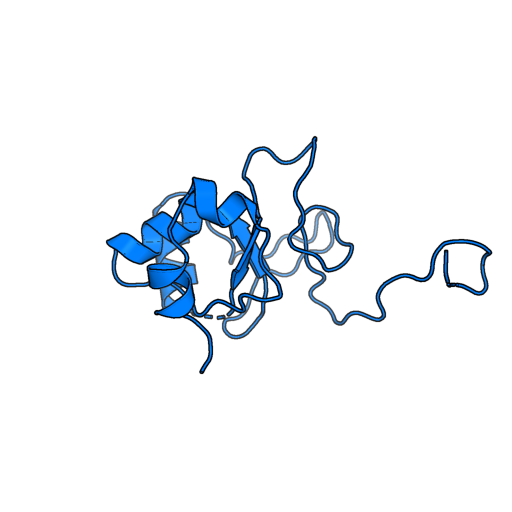84 ? -32.490 2.945 17.372 1.00 91.28 84 ARG A C 1
ATOM 618 O O . ARG A 1 84 ? -33.469 2.209 17.493 1.00 103.56 84 ARG A O 1
ATOM 626 N N . TRP A 1 85 ? -31.348 2.739 18.013 1.00 91.40 85 TRP A N 1
ATOM 627 C CA . TRP A 1 85 ? -31.209 1.643 18.965 1.00 96.61 85 TRP A CA 1
ATOM 628 C C . TRP A 1 85 ? -31.383 2.203 20.359 1.00 107.05 85 TRP A C 1
ATOM 629 O O . TRP A 1 85 ? -32.076 1.630 21.191 1.00 115.69 85 TRP A O 1
ATOM 640 N N . ARG A 1 86 ? -30.747 3.346 20.591 1.00 110.81 86 ARG A N 1
ATOM 641 C CA . ARG A 1 86 ? -30.799 4.038 21.868 1.00 108.06 86 ARG A CA 1
ATOM 642 C C . ARG A 1 86 ? -32.236 4.423 22.180 1.00 104.27 86 ARG A C 1
ATOM 643 O O . ARG A 1 86 ? -32.600 4.639 23.337 1.00 109.05 86 ARG A O 1
ATOM 651 N N . GLU A 1 87 ? -33.051 4.508 21.138 1.00 98.44 87 GLU A N 1
ATOM 652 C CA . GLU A 1 87 ? -34.488 4.636 21.305 1.00 109.24 87 GLU A CA 1
ATOM 653 C C . GLU A 1 87 ? -35.056 3.385 21.981 1.00 115.23 87 GLU A C 1
ATOM 654 O O . GLU A 1 87 ? -35.729 3.481 23.004 1.00 134.92 87 GLU A O 1
ATOM 660 N N . ALA A 1 88 ? -34.784 2.214 21.409 1.00 104.15 88 ALA A N 1
ATOM 661 C CA . ALA A 1 88 ? -35.325 0.968 21.946 1.00 103.06 88 ALA A CA 1
ATOM 662 C C . ALA A 1 88 ? -34.731 0.612 23.293 1.00 110.41 88 ALA A C 1
ATOM 663 O O . ALA A 1 88 ? -35.303 -0.191 24.023 1.00 119.75 88 ALA A O 1
ATOM 665 N N . LEU A 1 89 ? -33.584 1.207 23.624 1.00 115.74 89 LEU A N 1
ATOM 666 C CA . LEU A 1 89 ? -32.955 0.995 24.937 1.00 125.32 89 LEU A CA 1
ATOM 667 C C . LEU A 1 89 ? -33.747 1.675 26.056 1.00 134.94 89 LEU A C 1
ATOM 668 O O . LEU A 1 89 ? -34.079 1.042 27.057 1.00 147.22 89 LEU A O 1
ATOM 673 N N . GLU A 1 90 ? -34.040 2.963 25.884 1.00 131.80 90 GLU A N 1
ATOM 674 C CA . GLU A 1 90 ? -34.824 3.708 26.863 1.00 141.10 90 GLU A CA 1
ATOM 675 C C . GLU A 1 90 ? -36.322 3.386 26.752 1.00 134.99 90 GLU A C 1
ATOM 676 O O . GLU A 1 90 ? -37.117 3.818 27.591 1.00 139.51 90 GLU A O 1
ATOM 682 N N . ALA A 1 91 ? -36.698 2.627 25.723 1.00 119.91 91 ALA A N 1
ATOM 683 C CA . ALA A 1 91 ? -38.059 2.122 25.601 1.00 114.32 91 ALA A CA 1
ATOM 684 C C . ALA A 1 91 ? -38.097 0.641 25.951 1.00 122.57 91 ALA A C 1
ATOM 685 O O . ALA A 1 91 ? -39.006 -0.085 25.554 1.00 115.82 91 ALA A O 1
ATOM 687 N N . GLY A 1 92 ? -37.080 0.199 26.678 1.00 130.89 92 GLY A N 1
ATOM 688 C CA . GLY A 1 92 ? -37.009 -1.156 27.194 1.00 132.89 92 GLY A CA 1
ATOM 689 C C . GLY A 1 92 ? -37.162 -2.296 26.205 1.00 122.12 92 GLY A C 1
ATOM 690 O O . GLY A 1 92 ? -37.570 -3.385 26.583 1.00 116.31 92 GLY A O 1
ATOM 691 N N . VAL A 1 93 ? -36.831 -2.072 24.939 1.00 116.61 93 VAL A N 1
ATOM 692 C CA . VAL A 1 93 ? -37.028 -3.118 23.934 1.00 116.38 93 VAL A CA 1
ATOM 693 C C . VAL A 1 93 ? -35.827 -3.316 23.001 1.00 106.68 93 VAL A C 1
ATOM 694 O O . VAL A 1 93 ? -35.966 -3.899 21.925 1.00 102.36 93 VAL A O 1
ATOM 698 N N . ALA A 1 94 ? -34.656 -2.851 23.447 1.00 108.27 94 ALA A N 1
ATOM 699 C CA . ALA A 1 94 ? -33.391 -2.938 22.704 1.00 100.46 94 ALA A CA 1
ATOM 700 C C . ALA A 1 94 ? -32.999 -4.357 22.268 1.00 83.15 94 ALA A C 1
ATOM 701 O O . ALA A 1 94 ? -32.955 -5.264 23.085 1.00 77.50 94 ALA A O 1
ATOM 703 N N . PRO A 1 95 ? -32.673 -4.543 20.975 1.00 86.93 95 PRO A N 1
ATOM 704 C CA . PRO A 1 95 ? -32.295 -5.862 20.448 1.00 86.44 95 PRO A CA 1
ATOM 705 C C . PRO A 1 95 ? -30.852 -6.231 20.815 1.00 87.23 95 PRO A C 1
ATOM 706 O O . PRO A 1 95 ? -30.013 -5.348 21.087 1.00 81.95 95 PRO A O 1
ATOM 710 N N . PRO A 1 96 ? -30.560 -7.538 20.817 1.00 92.52 96 PRO A N 1
ATOM 711 C CA . PRO A 1 96 ? -29.266 -8.052 21.278 1.00 94.45 96 PRO A CA 1
ATOM 712 C C . PRO A 1 96 ? -28.109 -7.683 20.348 1.00 87.77 96 PRO A C 1
ATOM 713 O O . PRO A 1 96 ? -28.110 -8.053 19.172 1.00 87.95 96 PRO A O 1
ATOM 717 N N . VAL A 1 97 ? -27.123 -6.978 20.889 1.00 80.90 97 VAL A N 1
ATOM 718 C CA . VAL A 1 97 ? -25.987 -6.536 20.097 1.00 89.97 97 VAL A CA 1
ATOM 719 C C . VAL A 1 97 ? -24.767 -7.453 20.207 1.00 80.62 97 VAL A C 1
ATOM 720 O O . VAL A 1 97 ? -24.535 -8.104 21.235 1.00 78.57 97 VAL A O 1
ATOM 724 N N . ILE A 1 98 ? -24.007 -7.490 19.115 1.00 75.59 98 ILE A N 1
ATOM 725 C CA . ILE A 1 98 ? -22.735 -8.203 19.014 1.00 67.07 98 ILE A CA 1
ATOM 726 C C . ILE A 1 98 ? -21.631 -7.149 19.015 1.00 62.53 98 ILE A C 1
ATOM 727 O O . ILE A 1 98 ? -21.413 -6.513 18.001 1.00 65.53 98 ILE A O 1
ATOM 732 N N . LEU A 1 99 ? -20.932 -6.971 20.136 1.00 76.66 99 LEU A N 1
ATOM 733 C CA . LEU A 1 99 ? -20.065 -5.792 20.353 1.00 72.97 99 LEU A CA 1
ATOM 734 C C . LEU A 1 99 ? -18.780 -5.740 19.542 1.00 65.85 99 LEU A C 1
ATOM 735 O O . LEU A 1 99 ? -18.247 -4.664 19.278 1.00 76.71 99 LEU A O 1
ATOM 740 N N . GLU A 1 100 ? -18.259 -6.893 19.159 1.00 70.99 100 GLU A N 1
ATOM 741 C CA . GLU A 1 100 ? -17.026 -6.897 18.392 1.00 71.84 100 GLU A CA 1
ATOM 742 C C . GLU A 1 100 ? -17.341 -6.461 16.952 1.00 73.44 100 GLU A C 1
ATOM 743 O O . GLU A 1 100 ? -16.440 -6.168 16.149 1.00 67.30 100 GLU A O 1
ATOM 749 N N . ALA A 1 101 ? -18.639 -6.373 16.656 1.00 64.68 101 ALA A N 1
ATOM 750 C CA . ALA A 1 101 ? -19.120 -6.036 15.323 1.00 58.93 101 ALA A CA 1
ATOM 751 C C . ALA A 1 101 ? -19.785 -4.681 15.273 1.00 58.75 101 ALA A C 1
ATOM 752 O O . ALA A 1 101 ? -20.450 -4.360 14.276 1.00 58.52 101 ALA A O 1
ATOM 754 N N . THR A 1 102 ? -19.620 -3.877 16.322 1.00 46.26 102 THR A N 1
ATOM 755 C CA . THR A 1 102 ? -20.212 -2.546 16.294 1.00 61.57 102 THR A CA 1
ATOM 756 C C . THR A 1 102 ? -19.180 -1.444 16.504 1.00 63.30 102 THR A C 1
ATOM 757 O O . THR A 1 102 ? -18.367 -1.486 17.434 1.00 57.46 102 THR A O 1
ATOM 761 N N . HIS A 1 103 ? -19.264 -0.436 15.642 1.00 62.74 103 HIS A N 1
ATOM 762 C CA . HIS A 1 103 ? -18.236 0.592 15.566 1.00 78.71 103 HIS A CA 1
ATOM 763 C C . HIS A 1 103 ? -18.045 1.369 16.866 1.00 76.52 103 HIS A C 1
ATOM 764 O O . HIS A 1 103 ? -18.959 1.480 17.674 1.00 81.63 103 HIS A O 1
ATOM 771 N N . ALA A 1 104 ? -16.842 1.908 17.047 1.00 81.69 104 ALA A N 1
ATOM 772 C CA . ALA A 1 104 ? -16.443 2.562 18.300 1.00 73.12 104 ALA A CA 1
ATOM 773 C C . ALA A 1 104 ? -17.261 3.802 18.574 1.00 80.80 104 ALA A C 1
ATOM 774 O O . ALA A 1 104 ? -17.494 4.157 19.735 1.00 76.87 104 ALA A O 1
ATOM 776 N N . SER A 1 105 ? -17.685 4.455 17.493 1.00 82.98 105 SER A N 1
ATOM 777 C CA . SER A 1 105 ? -18.491 5.667 17.569 1.00 79.02 105 SER A CA 1
ATOM 778 C C . SER A 1 105 ? -19.898 5.435 18.122 1.00 78.69 105 SER A C 1
ATOM 779 O O . SER A 1 105 ? -20.608 6.395 18.369 1.00 85.04 105 SER A O 1
ATOM 782 N N . ALA A 1 106 ? -20.313 4.182 18.307 1.00 79.55 106 ALA A N 1
ATOM 783 C CA . ALA A 1 106 ? -21.577 3.931 18.994 1.00 80.65 106 ALA A CA 1
ATOM 784 C C . ALA A 1 106 ? -21.496 4.534 20.389 1.00 82.64 106 ALA A C 1
ATOM 785 O O . ALA A 1 106 ? -22.495 4.997 20.941 1.00 90.14 106 ALA A O 1
ATOM 787 N N . LEU A 1 107 ? -20.282 4.555 20.933 1.00 90.76 107 LEU A N 1
ATOM 788 C CA . LEU A 1 107 ? -20.026 5.050 22.289 1.00 95.86 107 LEU A CA 1
ATOM 789 C C . LEU A 1 107 ? -20.186 6.570 22.435 1.00 99.37 107 LEU A C 1
ATOM 790 O O . LEU A 1 107 ? -20.298 7.096 23.546 1.00 98.03 107 LEU A O 1
ATOM 795 N N . GLU A 1 108 ? -20.183 7.268 21.305 1.00 98.53 108 GLU A N 1
ATOM 796 C CA . GLU A 1 108 ? -20.566 8.675 21.281 1.00 100.46 108 GLU A CA 1
ATOM 797 C C . GLU A 1 108 ? -22.095 8.805 21.379 1.00 109.77 108 GLU A C 1
ATOM 798 O O . GLU A 1 108 ? -22.621 9.913 21.510 1.00 121.58 108 GLU A O 1
ATOM 804 N N . TYR A 1 109 ? -22.797 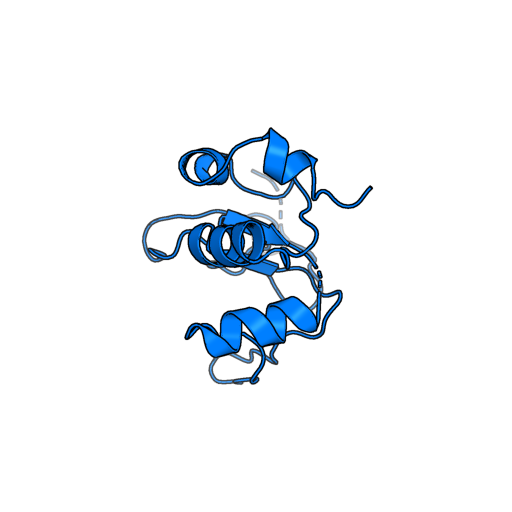7.670 21.334 1.00 96.80 109 TYR A N 1
ATOM 805 C CA . TYR A 1 109 ? -24.251 7.659 21.437 1.00 85.81 109 TYR A CA 1
ATOM 806 C C . TYR A 1 109 ? -24.690 7.009 22.728 1.00 91.78 109 TYR A C 1
ATOM 807 O O . TYR A 1 109 ? -25.519 7.559 23.450 1.00 101.36 109 TYR A O 1
ATOM 816 N N . VAL A 1 110 ? -24.151 5.827 23.013 1.00 91.54 110 VAL A N 1
ATOM 817 C CA . VAL A 1 110 ? -24.455 5.137 24.269 1.00 95.45 110 VAL A CA 1
ATOM 818 C C . VAL A 1 110 ? -23.172 4.718 24.962 1.00 96.66 110 VAL A C 1
ATOM 819 O O . VAL A 1 110 ? -22.091 5.073 24.504 1.00 98.45 110 VAL A O 1
ATOM 823 N N . SER A 1 111 ? -23.287 3.969 26.059 1.00 97.06 111 SER A N 1
ATOM 824 C CA . SER A 1 111 ? -22.103 3.579 26.849 1.00 94.19 111 SER A CA 1
ATOM 825 C C . SER A 1 111 ? -21.705 2.115 26.609 1.00 94.74 111 SER A C 1
ATOM 826 O O . SER A 1 111 ? -22.448 1.367 25.978 1.00 105.17 111 SER A O 1
ATOM 829 N N . LEU A 1 112 ? -20.526 1.703 27.072 1.00 100.32 112 LEU A N 1
ATOM 830 C CA . LEU A 1 112 ? -20.127 0.309 26.876 1.00 101.19 112 LEU A CA 1
ATOM 831 C C . LEU A 1 112 ? -21.082 -0.546 27.684 1.00 101.18 112 LEU A C 1
ATOM 832 O O . LEU A 1 112 ? -21.471 -1.639 27.278 1.00 99.41 112 LEU A O 1
ATOM 837 N N . GLU A 1 113 ? -21.470 0.001 28.830 1.00 103.89 113 GLU A N 1
ATOM 838 C CA . GLU A 1 113 ? -22.177 -0.740 29.864 1.00 117.47 113 GLU A CA 1
ATOM 839 C C . GLU A 1 113 ? -23.601 -1.131 29.476 1.00 110.06 113 GLU A C 1
ATOM 840 O O . GLU A 1 113 ? -24.078 -2.190 29.872 1.00 117.88 113 GLU A O 1
ATOM 846 N N . ASP A 1 114 ? -24.275 -0.284 28.707 1.00 103.88 114 ASP A N 1
ATOM 847 C CA . ASP A 1 114 ? -25.624 -0.599 28.248 1.00 109.35 114 ASP A CA 1
ATOM 848 C C . ASP A 1 114 ? -25.562 -1.439 26.979 1.00 101.22 114 ASP A C 1
ATOM 849 O O . ASP A 1 114 ? -26.511 -2.15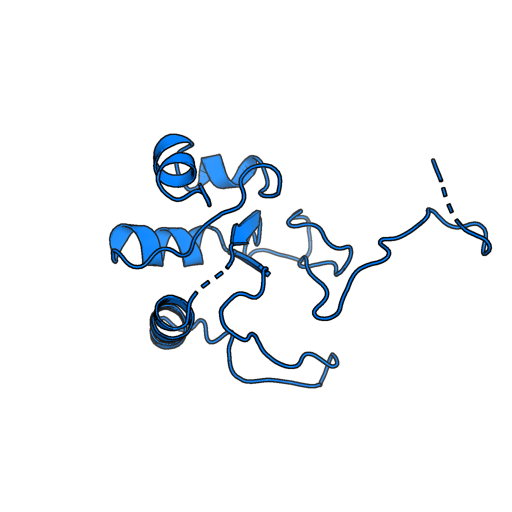2 26.619 1.00 102.89 114 ASP A O 1
ATOM 854 N N . LEU A 1 115 ? -24.418 -1.346 26.312 1.00 97.48 115 LEU A N 1
ATOM 855 C CA . LEU A 1 115 ? -24.101 -2.194 25.181 1.00 91.34 115 LEU A CA 1
ATOM 856 C C . LEU A 1 115 ? -23.793 -3.593 25.658 1.00 93.58 115 LEU A C 1
ATOM 857 O O . LEU A 1 115 ? -24.403 -4.560 25.187 1.00 89.61 115 LEU A O 1
ATOM 862 N N . LYS A 1 116 ? -22.841 -3.682 26.591 1.00 98.53 116 LYS A N 1
ATOM 863 C CA . LYS A 1 116 ? -22.462 -4.938 27.256 1.00 96.00 116 LYS A CA 1
ATOM 864 C C . LYS A 1 116 ? -23.683 -5.587 27.890 1.00 90.72 116 LYS A C 1
ATOM 865 O O . LYS A 1 116 ? -23.925 -6.794 27.713 1.00 88.35 116 LYS A O 1
ATOM 871 N N . ALA A 1 117 ? -24.438 -4.762 28.620 1.00 92.52 117 ALA A N 1
ATOM 872 C CA . ALA A 1 117 ? -25.714 -5.152 29.218 1.00 104.66 117 ALA A CA 1
ATOM 873 C C . ALA A 1 117 ? -26.546 -5.974 28.257 1.00 103.14 117 ALA A C 1
ATOM 874 O O . ALA A 1 117 ? -27.073 -7.040 28.618 1.00 91.25 117 ALA A O 1
ATOM 876 N N . HIS A 1 118 ? -26.673 -5.455 27.048 1.00 95.48 118 HIS A N 1
ATOM 877 C CA . HIS A 1 118 ? -27.463 -6.143 26.047 1.00 96.52 118 HIS A CA 1
ATOM 878 C C . HIS A 1 118 ? -26.690 -6.846 24.955 1.00 102.28 118 HIS A C 1
ATOM 879 O O . HIS A 1 118 ? -27.029 -6.743 23.780 1.00 114.40 118 HIS A O 1
ATOM 886 N N . ALA A 1 119 ? -25.652 -7.576 25.350 1.00 105.87 119 ALA A N 1
ATOM 887 C CA . ALA A 1 119 ? -24.845 -8.320 24.389 1.00 100.78 119 ALA A CA 1
ATOM 888 C C . ALA A 1 119 ? -25.646 -9.555 23.960 1.00 98.61 119 ALA A C 1
ATOM 889 O O . ALA A 1 119 ? -26.879 -9.550 24.002 1.00 102.80 119 ALA A O 1
ATOM 891 N N . LEU A 1 120 ? -24.962 -10.611 23.529 1.00 83.09 120 LEU A N 1
ATOM 892 C CA . LEU A 1 120 ? -25.668 -11.815 23.108 1.00 83.96 120 LEU A CA 1
ATOM 893 C C . LEU A 1 120 ? -25.454 -13.015 24.037 1.00 107.05 120 LEU A C 1
ATOM 894 O O . LEU A 1 120 ? -25.994 -14.095 23.788 1.00 110.74 120 LEU A O 1
ATOM 899 N N . GLY A 1 121 ? -24.691 -12.823 25.114 1.00 113.15 121 GLY A N 1
ATOM 900 C CA . GLY A 1 121 ? -24.436 -13.912 26.049 1.00 105.58 121 GLY A CA 1
ATOM 901 C C . GLY A 1 121 ? -24.772 -13.600 27.504 1.00 109.67 121 GLY A C 1
ATOM 902 O O . GLY A 1 121 ? -24.373 -14.389 28.403 1.00 109.32 121 GLY A O 1
#

Nearest PDB structures (foldseek):
  4ioh-assembly1_A-2  TM=1.002E+00  e=6.243E-24  Thermosynechococcus vestitus BP-1
  3ush-assembly1_A  TM=8.550E-01  e=3.870E-14  Salinibacter ruber DSM 13855
  2lq3-assembly1_A  TM=5.076E-01  e=6.659E-11  Synechococcus elongatus PCC 6301

Radius of gyration: 14.69 Å; Cα contacts (8 Å, |Δi|>4): 187; chains: 1; bounding box: 40×25×40 Å